Protein AF-W1YE90-F1 (afdb_monomer)

Sequence (86 aa):
KAVVEMGELIVDMQKALIETAEKYSDVIMPGYTHLQRAQPVLFGHHMMAYFSMLERDFDRLLMVFKHADIMPLGAGALAGSTYGID

Nearest PDB structures (foldseek):
  9ggi-assembly1_A  TM=9.743E-01  e=1.108E-05  Arabidopsis thaliana
  9ggj-assembly2_H  TM=9.724E-01  e=1.452E-05  Arabidopsis thaliana
  9ggj-assembly2_E  TM=9.736E-01  e=1.901E-05  Arabidopsis thaliana
  3r6y-assembly1_D  TM=9.352E-01  e=3.019E-04  Bacillus sp. YM55-1
  3r6y-assembly1_C  TM=9.315E-01  e=3.229E-04  Bacillus sp. YM55-1

Radius of gyration: 21.91 Å; Cα contacts (8 Å, |Δi|>4): 67; chains: 1; bounding box: 39×22×66 Å

Solvent-accessible surface area (backbone atoms only — not comparable to full-atom values): 5045 Å² total; per-residue (Å²): 108,72,63,58,56,51,44,52,54,48,53,53,52,39,49,53,34,51,56,51,17,63,76,36,51,86,41,76,39,74,28,69,56,96,86,38,80,56,61,76,36,41,46,21,59,58,36,50,52,54,40,57,53,49,50,57,49,43,57,50,42,54,54,49,47,65,66,66,72,59,82,68,81,59,41,57,96,81,84,40,54,95,63,98,77,134

Structure (mmCIF, N/CA/C/O backbone):
data_AF-W1YE90-F1
#
_entry.id   AF-W1YE90-F1
#
loop_
_atom_site.group_PDB
_atom_site.id
_atom_site.type_symbol
_atom_site.label_atom_id
_atom_site.label_alt_id
_atom_site.label_comp_id
_atom_site.label_asym_id
_atom_site.label_entity_id
_atom_site.label_seq_id
_atom_site.pdbx_PDB_ins_code
_atom_site.Cartn_x
_atom_site.Cartn_y
_atom_site.Cartn_z
_atom_site.occupancy
_atom_site.B_iso_or_equiv
_atom_site.auth_seq_id
_atom_site.auth_comp_id
_atom_site.auth_asym_id
_atom_site.auth_atom_id
_atom_site.pdbx_PDB_model_num
ATOM 1 N N . LYS A 1 1 ? 7.921 -5.805 -14.257 1.00 82.19 1 LYS A N 1
ATOM 2 C CA . LYS A 1 1 ? 7.932 -6.974 -13.341 1.00 82.19 1 LYS A CA 1
ATOM 3 C C . LYS A 1 1 ? 7.938 -6.541 -11.872 1.00 82.19 1 LYS A C 1
ATOM 5 O O . LYS A 1 1 ? 6.885 -6.626 -11.270 1.00 82.19 1 LYS A O 1
ATOM 10 N N . ALA A 1 2 ? 9.018 -5.949 -11.346 1.00 95.56 2 ALA A N 1
ATOM 11 C CA . ALA A 1 2 ? 9.093 -5.545 -9.930 1.00 95.56 2 ALA A CA 1
ATOM 12 C C . ALA A 1 2 ? 7.965 -4.600 -9.452 1.00 95.56 2 ALA A C 1
ATOM 14 O O . ALA A 1 2 ? 7.461 -4.757 -8.349 1.00 95.56 2 ALA A O 1
ATOM 15 N N . VAL A 1 3 ? 7.536 -3.641 -10.286 1.00 97.19 3 VAL A N 1
ATOM 16 C CA . VAL A 1 3 ? 6.424 -2.725 -9.945 1.00 97.19 3 VAL A CA 1
ATOM 17 C C . VAL A 1 3 ? 5.103 -3.478 -9.752 1.00 97.19 3 VAL A C 1
ATOM 19 O O . VAL A 1 3 ? 4.343 -3.152 -8.849 1.00 97.19 3 VAL A O 1
ATOM 22 N N . VAL A 1 4 ? 4.857 -4.501 -10.577 1.00 97.00 4 VAL A N 1
ATOM 23 C CA . VAL A 1 4 ? 3.647 -5.333 -10.498 1.00 97.00 4 VAL A CA 1
ATOM 24 C C . VAL A 1 4 ? 3.692 -6.199 -9.242 1.00 97.00 4 VAL A C 1
ATOM 26 O O . VAL A 1 4 ? 2.752 -6.169 -8.461 1.00 97.00 4 VAL A O 1
ATOM 29 N N . GLU A 1 5 ? 4.820 -6.872 -8.997 1.00 98.06 5 GLU A N 1
ATOM 30 C CA . GLU A 1 5 ? 5.030 -7.693 -7.793 1.00 98.06 5 GLU A CA 1
ATOM 31 C C . GLU A 1 5 ? 4.857 -6.867 -6.505 1.00 98.06 5 GLU A C 1
ATOM 33 O O . GLU A 1 5 ? 4.221 -7.309 -5.554 1.00 98.06 5 GLU A O 1
ATOM 38 N N . MET A 1 6 ? 5.367 -5.630 -6.475 1.00 98.38 6 MET A N 1
ATOM 39 C CA . MET A 1 6 ? 5.167 -4.734 -5.333 1.00 98.38 6 MET A CA 1
ATOM 40 C C . MET A 1 6 ? 3.691 -4.349 -5.151 1.00 98.38 6 MET A C 1
ATOM 42 O O . MET A 1 6 ? 3.209 -4.293 -4.022 1.00 98.38 6 MET A O 1
ATOM 46 N N . GLY A 1 7 ? 2.967 -4.105 -6.248 1.00 98.44 7 GLY A N 1
ATOM 47 C CA . GLY A 1 7 ? 1.531 -3.835 -6.207 1.00 98.44 7 GLY A CA 1
ATOM 48 C C . GLY A 1 7 ? 0.736 -5.007 -5.626 1.00 98.44 7 GLY A C 1
ATOM 49 O O . GLY A 1 7 ? -0.129 -4.795 -4.782 1.00 98.44 7 GLY A O 1
ATOM 50 N N . GLU A 1 8 ? 1.069 -6.241 -6.010 1.00 98.44 8 GLU A N 1
ATOM 51 C CA . GLU A 1 8 ? 0.444 -7.457 -5.468 1.00 98.44 8 GLU A CA 1
ATOM 52 C C . GLU A 1 8 ? 0.677 -7.592 -3.955 1.00 98.44 8 GLU A C 1
ATOM 54 O O . GLU A 1 8 ? -0.270 -7.819 -3.202 1.00 98.44 8 GLU A O 1
ATOM 59 N N . LEU A 1 9 ? 1.906 -7.352 -3.487 1.00 98.69 9 LEU A N 1
ATOM 60 C CA . LEU A 1 9 ? 2.229 -7.380 -2.055 1.00 98.69 9 LEU A CA 1
ATOM 61 C C . LEU A 1 9 ? 1.476 -6.306 -1.255 1.00 98.69 9 LEU A C 1
ATOM 63 O O . LEU A 1 9 ? 1.058 -6.561 -0.124 1.00 98.69 9 LEU A O 1
ATOM 67 N N . ILE A 1 10 ? 1.287 -5.113 -1.828 1.00 98.75 10 ILE A N 1
ATOM 68 C CA . ILE A 1 10 ? 0.469 -4.063 -1.207 1.00 98.75 10 ILE A CA 1
ATOM 69 C C . ILE A 1 10 ? -0.982 -4.530 -1.065 1.00 98.75 10 ILE A C 1
ATOM 71 O O . ILE A 1 10 ? -1.553 -4.394 0.018 1.00 98.75 10 ILE A O 1
ATOM 75 N N . VAL A 1 11 ? -1.555 -5.119 -2.117 1.00 98.75 11 VAL A N 1
ATOM 76 C CA . VAL A 1 11 ? -2.932 -5.632 -2.099 1.00 98.75 11 VAL A CA 1
ATOM 77 C C . VAL A 1 11 ? -3.100 -6.721 -1.038 1.00 98.75 11 VAL A C 1
ATOM 79 O O . VAL A 1 11 ? -4.090 -6.723 -0.306 1.00 98.75 11 VAL A O 1
ATOM 82 N N . ASP A 1 12 ? -2.136 -7.629 -0.904 1.00 98.81 12 ASP A N 1
ATOM 83 C CA . ASP A 1 12 ? -2.197 -8.682 0.111 1.00 98.81 12 ASP A CA 1
ATOM 84 C C . ASP A 1 12 ? -2.087 -8.122 1.536 1.00 98.81 12 ASP A C 1
ATOM 86 O O . ASP A 1 12 ? -2.844 -8.529 2.422 1.00 98.81 12 ASP A O 1
ATOM 90 N N . MET A 1 13 ? -1.233 -7.118 1.757 1.00 98.81 13 MET A N 1
ATOM 91 C CA . MET A 1 13 ? -1.167 -6.411 3.039 1.00 98.81 13 MET A CA 1
ATOM 92 C C . MET A 1 13 ? -2.477 -5.673 3.354 1.00 98.81 13 MET A C 1
ATOM 94 O O . MET A 1 13 ? -2.958 -5.702 4.486 1.00 98.81 13 MET A O 1
ATOM 98 N N . GLN A 1 14 ? -3.087 -5.031 2.359 1.00 98.81 14 GLN A N 1
ATOM 99 C CA . GLN A 1 14 ? -4.371 -4.349 2.501 1.00 98.81 14 GLN A CA 1
ATOM 100 C C . GLN A 1 14 ? -5.507 -5.312 2.875 1.00 98.81 14 GLN A C 1
ATOM 102 O O . GLN A 1 14 ? -6.290 -4.991 3.770 1.00 98.81 14 GLN A O 1
ATOM 107 N N . LYS A 1 15 ? -5.570 -6.504 2.266 1.00 98.88 15 LYS A N 1
ATOM 108 C CA . LYS A 1 15 ? -6.525 -7.556 2.661 1.00 98.88 15 LYS A CA 1
ATOM 109 C C . LYS A 1 15 ? -6.317 -7.984 4.111 1.00 98.88 15 LYS A C 1
ATOM 111 O O . LYS A 1 15 ? -7.278 -8.010 4.872 1.00 98.88 15 LYS A O 1
ATOM 116 N N . ALA A 1 16 ? -5.071 -8.227 4.520 1.00 98.88 16 ALA A N 1
ATOM 117 C CA . ALA A 1 16 ? -4.760 -8.602 5.899 1.00 98.88 16 ALA A CA 1
ATOM 118 C C . ALA A 1 16 ? -5.172 -7.513 6.911 1.00 98.88 16 ALA A C 1
ATOM 120 O O . ALA A 1 16 ? -5.654 -7.824 8.004 1.00 98.88 16 ALA A O 1
ATOM 121 N N . LEU A 1 17 ? -5.022 -6.231 6.549 1.00 98.88 17 LEU A N 1
ATOM 122 C CA . LEU A 1 17 ? -5.489 -5.103 7.360 1.00 98.88 17 LEU A CA 1
ATOM 123 C C . LEU A 1 17 ? -7.018 -5.062 7.468 1.00 98.88 17 LEU A C 1
ATOM 125 O O . LEU A 1 17 ? -7.517 -4.830 8.567 1.00 98.88 17 LEU A O 1
ATOM 129 N N . ILE A 1 18 ? -7.747 -5.315 6.374 1.00 98.81 18 ILE A N 1
ATOM 130 C CA . ILE A 1 18 ? -9.218 -5.400 6.375 1.00 98.81 18 ILE A CA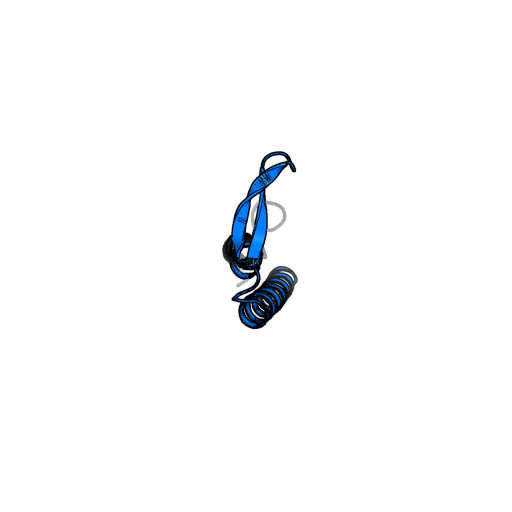 1
ATOM 131 C C . ILE A 1 18 ? -9.682 -6.554 7.266 1.00 98.81 18 ILE A C 1
ATOM 133 O O . ILE A 1 18 ? -10.442 -6.324 8.203 1.00 98.81 18 ILE A O 1
ATOM 137 N N . GLU A 1 19 ? -9.168 -7.766 7.048 1.00 98.81 19 GLU A N 1
ATOM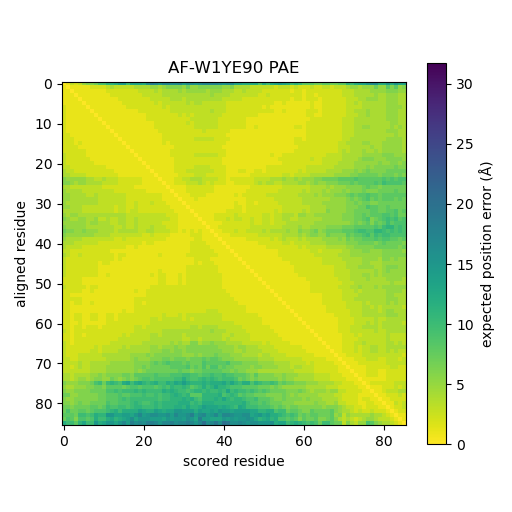 138 C CA . GLU A 1 19 ? -9.526 -8.951 7.841 1.00 98.81 19 GLU A CA 1
ATOM 139 C C . GLU A 1 19 ? -9.263 -8.727 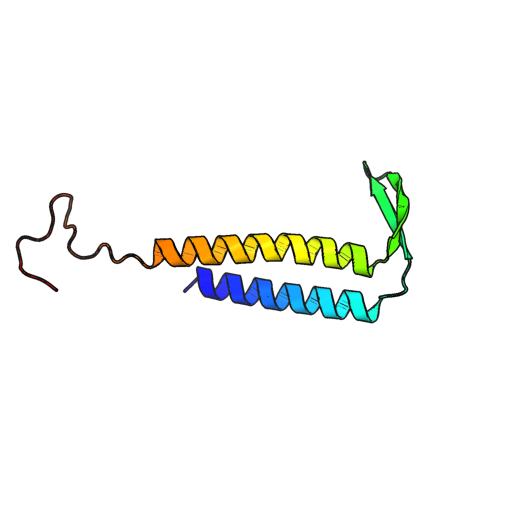9.338 1.00 98.81 19 GLU A C 1
ATOM 141 O O . GLU A 1 19 ? -10.068 -9.088 10.198 1.00 98.81 19 GLU A O 1
ATOM 146 N N . THR A 1 20 ? -8.143 -8.077 9.665 1.00 98.69 20 THR A N 1
ATOM 147 C CA . THR A 1 20 ? -7.794 -7.721 11.045 1.00 98.69 20 THR A CA 1
ATOM 148 C C . THR A 1 20 ? -8.734 -6.655 11.613 1.00 98.69 20 THR A C 1
ATOM 150 O O . THR A 1 20 ? -9.146 -6.759 12.770 1.00 98.69 20 THR A O 1
ATOM 153 N N . ALA A 1 21 ? -9.089 -5.637 10.826 1.00 98.62 21 ALA A N 1
ATOM 154 C CA . ALA A 1 21 ? -10.006 -4.583 11.244 1.00 98.62 21 ALA A CA 1
ATOM 155 C C . ALA A 1 21 ? -11.413 -5.130 11.522 1.00 98.62 21 ALA A C 1
ATOM 157 O O . ALA A 1 21 ? -12.012 -4.765 12.531 1.00 98.62 21 ALA A O 1
ATOM 158 N N . GLU A 1 22 ? -11.909 -6.027 10.669 1.00 98.56 22 GLU A N 1
ATOM 159 C CA . GLU A 1 22 ? -13.207 -6.690 10.821 1.00 98.56 22 GLU A CA 1
ATOM 160 C C . GLU A 1 22 ? -13.224 -7.627 12.028 1.00 98.56 22 GLU A C 1
ATOM 162 O O . GLU A 1 22 ? -14.136 -7.563 12.851 1.00 98.56 22 GLU A O 1
ATOM 167 N N . LYS A 1 23 ? -12.183 -8.453 12.196 1.00 98.62 23 LYS A N 1
ATOM 168 C CA . LYS A 1 23 ? -12.068 -9.384 13.329 1.00 98.62 23 LYS A CA 1
ATOM 169 C C . LYS A 1 23 ? -12.124 -8.684 14.690 1.00 98.62 23 LYS A C 1
ATOM 171 O O . LYS A 1 23 ? -12.570 -9.278 15.671 1.00 98.62 23 LYS A O 1
ATOM 176 N N . TYR A 1 24 ? -11.647 -7.445 14.762 1.00 98.25 24 TYR A N 1
ATOM 177 C CA . TYR A 1 24 ? -11.546 -6.660 15.991 1.00 98.25 24 TYR A CA 1
ATOM 178 C C . TYR A 1 24 ? -12.329 -5.339 15.897 1.00 98.25 24 TYR A C 1
ATOM 180 O O . TYR A 1 24 ? -11.907 -4.328 16.466 1.00 98.25 24 TYR A O 1
ATOM 188 N N . SER A 1 25 ? -13.467 -5.339 15.195 1.00 97.06 25 SER A N 1
ATOM 189 C CA . SER A 1 25 ? -14.249 -4.133 14.881 1.00 97.06 25 SER A CA 1
ATOM 190 C C . SER A 1 25 ? -14.710 -3.346 16.109 1.00 97.06 25 SER A C 1
ATOM 192 O O . SER A 1 25 ? -14.726 -2.118 16.070 1.00 97.06 25 SER A O 1
ATOM 194 N N . ASP A 1 26 ? -15.023 -4.039 17.207 1.00 98.00 26 ASP A N 1
ATOM 195 C CA . ASP A 1 26 ? -15.557 -3.437 18.439 1.00 98.00 26 ASP A CA 1
ATOM 196 C C . ASP A 1 26 ? -14.475 -3.172 19.500 1.00 98.00 26 ASP A C 1
ATOM 198 O O . ASP A 1 26 ? -14.761 -2.693 20.600 1.00 98.00 26 ASP A O 1
ATOM 202 N N . VAL A 1 27 ? -13.211 -3.491 19.200 1.00 98.75 27 VAL A N 1
ATOM 203 C CA . VAL A 1 27 ? -12.106 -3.287 20.141 1.00 98.75 27 VAL A CA 1
ATOM 204 C C . VAL A 1 27 ? -11.746 -1.807 20.192 1.00 98.75 27 VAL A C 1
ATOM 206 O O . VAL A 1 27 ? -11.350 -1.208 19.193 1.00 98.75 27 VAL A O 1
ATOM 209 N N . ILE A 1 28 ? -11.828 -1.227 21.387 1.00 98.62 28 ILE A N 1
ATOM 210 C CA . ILE A 1 28 ? -11.423 0.154 21.656 1.00 98.62 28 ILE A CA 1
ATOM 211 C C . ILE A 1 28 ? -9.969 0.176 22.138 1.00 98.62 28 ILE A C 1
ATOM 213 O O . ILE A 1 28 ? -9.574 -0.604 23.005 1.00 98.62 28 ILE A O 1
ATOM 217 N N . MET A 1 29 ? -9.183 1.117 21.622 1.00 98.00 29 MET A N 1
ATOM 218 C CA . MET A 1 29 ? -7.824 1.413 22.078 1.00 98.00 29 MET A CA 1
ATOM 219 C C . MET A 1 29 ? -7.646 2.919 22.336 1.00 98.00 29 MET A C 1
ATOM 221 O O . MET A 1 29 ? -8.402 3.729 21.796 1.00 98.00 29 MET A O 1
ATOM 225 N N . PRO A 1 30 ? -6.651 3.346 23.133 1.00 98.44 30 PRO A N 1
ATOM 226 C CA . PRO A 1 30 ? -6.297 4.759 23.211 1.00 98.44 30 PRO A CA 1
ATOM 227 C C . PRO A 1 30 ? -5.754 5.248 21.862 1.00 98.44 30 PRO A C 1
ATOM 229 O O . PRO A 1 30 ? -4.852 4.627 21.300 1.00 98.44 30 PRO A O 1
ATOM 232 N N . GLY A 1 31 ? -6.257 6.371 21.355 1.00 98.31 31 GLY A N 1
ATOM 233 C CA . GLY A 1 31 ? -5.568 7.131 20.315 1.00 98.31 31 GLY A CA 1
ATOM 234 C C . GLY A 1 31 ? -4.328 7.818 20.890 1.00 98.31 31 GLY A C 1
ATOM 235 O O . GLY A 1 31 ? -4.267 8.096 22.090 1.00 98.31 31 GLY A O 1
ATOM 236 N N . TYR A 1 32 ? -3.339 8.104 20.042 1.00 98.38 32 TYR A N 1
ATOM 237 C CA . TYR A 1 32 ? -2.078 8.705 20.473 1.00 98.38 32 TYR A CA 1
ATOM 238 C C . TYR A 1 32 ? -1.709 9.931 19.643 1.00 98.38 32 TYR A C 1
ATOM 240 O O . TYR A 1 32 ? -1.692 9.890 18.416 1.00 98.38 32 TYR A O 1
ATOM 248 N N . THR A 1 33 ? -1.322 10.998 20.335 1.00 97.88 33 THR A N 1
ATOM 249 C CA . THR A 1 33 ? -0.661 12.179 19.762 1.00 97.88 33 THR A CA 1
ATOM 250 C C . THR A 1 33 ? 0.555 12.490 20.620 1.00 97.88 33 THR A C 1
ATOM 252 O O . THR A 1 33 ? 0.440 12.487 21.844 1.00 97.88 33 THR A O 1
ATOM 255 N N . HIS A 1 34 ? 1.729 12.706 20.020 1.00 97.88 34 HIS A N 1
ATOM 256 C CA . HIS A 1 34 ? 2.998 12.816 20.764 1.00 97.88 34 HIS A CA 1
ATOM 257 C C . HIS A 1 34 ? 3.259 11.623 21.712 1.00 97.88 34 HIS A C 1
ATOM 259 O O . HIS A 1 34 ? 3.850 11.785 22.777 1.00 97.88 34 HIS A O 1
ATOM 265 N N . LEU A 1 35 ? 2.767 10.429 21.350 1.00 96.69 35 LEU A N 1
ATOM 266 C CA . LEU A 1 35 ? 2.777 9.218 22.187 1.00 96.69 35 LEU A CA 1
ATOM 267 C C . LEU A 1 35 ? 2.078 9.364 23.555 1.00 96.69 35 LEU A C 1
ATOM 269 O O . LEU A 1 35 ? 2.240 8.513 24.426 1.00 96.69 35 LEU A O 1
ATOM 273 N N . GLN A 1 36 ? 1.240 10.387 23.729 1.00 98.31 36 GLN A N 1
ATOM 274 C CA . GLN A 1 36 ? 0.354 10.537 24.880 1.00 98.31 36 GLN A CA 1
ATOM 275 C C . GLN A 1 36 ? -1.058 10.081 24.524 1.00 98.31 36 GLN A C 1
ATOM 277 O O . GLN A 1 36 ? -1.508 10.265 23.390 1.00 98.31 36 GLN A O 1
ATOM 282 N N . ARG A 1 37 ? -1.751 9.484 25.500 1.00 98.19 37 ARG A N 1
ATOM 283 C CA . ARG A 1 37 ? -3.137 9.030 25.333 1.00 98.19 37 ARG A CA 1
ATOM 284 C C . ARG A 1 37 ? -4.037 10.231 25.047 1.00 98.19 37 ARG A C 1
ATOM 286 O O . ARG A 1 37 ? -4.107 11.156 25.851 1.00 98.19 37 ARG A O 1
ATOM 293 N N . ALA A 1 38 ? -4.723 10.178 23.918 1.00 97.81 38 ALA A N 1
ATOM 294 C CA . ALA A 1 38 ? -5.734 11.132 23.499 1.00 97.81 38 ALA A CA 1
ATOM 295 C C . ALA A 1 38 ? -7.128 10.486 23.622 1.00 97.81 38 ALA A C 1
ATOM 297 O O . ALA A 1 38 ? -7.401 9.750 24.574 1.00 97.81 38 ALA A O 1
ATOM 298 N N . GLN A 1 39 ? -8.022 10.763 22.672 1.00 98.31 39 GLN A N 1
ATOM 299 C CA . GLN A 1 39 ? -9.357 10.171 22.642 1.00 98.31 39 GLN A CA 1
ATOM 300 C C . GLN A 1 39 ? -9.303 8.673 22.289 1.00 98.31 39 GLN A C 1
ATOM 302 O O . GLN A 1 39 ? -8.431 8.256 21.521 1.00 98.31 39 GLN A O 1
ATOM 307 N N . PRO A 1 40 ? -10.218 7.848 22.828 1.00 98.31 40 PRO A N 1
ATOM 308 C CA . PRO A 1 40 ? -10.379 6.465 22.396 1.00 98.31 40 PRO A CA 1
ATOM 309 C C . PRO A 1 40 ? -10.728 6.370 20.907 1.00 98.31 40 PRO A C 1
ATOM 311 O O . PRO A 1 40 ? -11.480 7.192 20.386 1.00 98.31 40 PRO A O 1
ATOM 314 N N . VAL A 1 41 ? -10.210 5.343 20.240 1.00 98.31 41 VAL A N 1
ATOM 315 C CA . VAL A 1 41 ? -10.494 5.018 18.836 1.00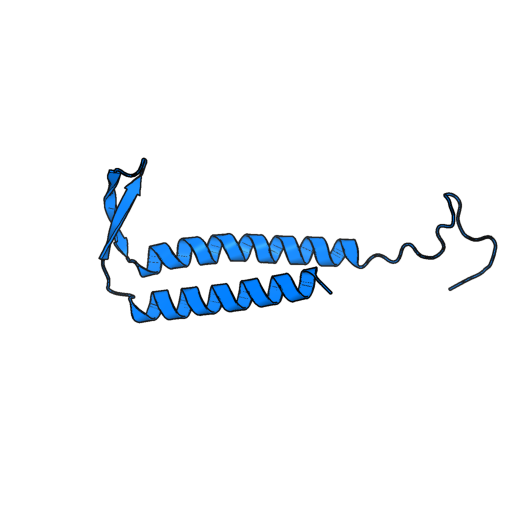 98.31 41 VAL A CA 1
ATOM 316 C C . VAL A 1 41 ? -10.770 3.524 18.695 1.00 98.31 41 VAL A C 1
ATOM 318 O O . VAL A 1 41 ? -10.353 2.728 19.539 1.00 98.31 41 VAL A O 1
ATOM 321 N N . LEU A 1 42 ? -11.450 3.127 17.619 1.00 98.56 42 LEU A N 1
ATOM 322 C CA . LEU A 1 42 ? -11.558 1.714 17.263 1.00 98.56 42 LEU A CA 1
ATOM 323 C C . LEU A 1 42 ? -10.211 1.206 16.749 1.00 98.56 42 LEU A C 1
ATOM 325 O O . LEU A 1 42 ? -9.557 1.864 15.936 1.00 98.56 42 LEU A O 1
ATOM 329 N N . PHE A 1 43 ? -9.827 0.006 17.164 1.00 98.56 43 PHE A N 1
ATOM 330 C CA . PHE A 1 43 ? -8.652 -0.673 16.634 1.00 98.56 43 PHE A CA 1
ATOM 331 C C . PHE A 1 43 ? -8.768 -0.872 15.115 1.00 98.56 43 PHE A C 1
ATOM 333 O O . PHE A 1 43 ? -7.814 -0.604 14.386 1.00 98.56 43 PHE A O 1
ATOM 340 N N . GLY A 1 44 ? -9.963 -1.208 14.617 1.00 98.56 44 GLY A N 1
ATOM 341 C CA . GLY A 1 44 ? -10.233 -1.257 13.178 1.00 98.56 44 GLY A CA 1
ATOM 342 C C . GLY A 1 44 ? -9.972 0.078 12.470 1.00 98.56 44 GLY A C 1
ATOM 343 O O . GLY A 1 44 ? -9.355 0.095 11.408 1.00 98.56 44 GLY A O 1
ATOM 344 N N . HIS A 1 45 ? -10.324 1.217 13.082 1.00 98.19 45 HIS A N 1
ATOM 345 C CA . HIS A 1 45 ? -10.010 2.536 12.514 1.00 98.19 45 HIS A CA 1
ATOM 346 C C . HIS A 1 45 ? -8.494 2.772 12.421 1.00 98.19 45 HIS A C 1
ATOM 348 O O . HIS A 1 45 ? -8.010 3.321 11.431 1.00 98.19 45 HIS A O 1
ATOM 354 N N . HIS A 1 46 ? -7.731 2.305 13.414 1.00 98.44 46 HIS A N 1
ATOM 355 C CA . HIS A 1 46 ? -6.271 2.368 13.382 1.00 98.44 46 HIS A CA 1
ATOM 356 C C . HIS A 1 46 ? -5.673 1.506 12.255 1.00 98.44 46 HIS A C 1
ATOM 358 O O . HIS A 1 46 ? -4.768 1.963 11.561 1.00 98.44 46 HIS A O 1
ATOM 364 N N . MET A 1 47 ? -6.208 0.306 11.999 1.00 98.75 47 MET A N 1
ATOM 365 C CA . MET A 1 47 ? -5.789 -0.532 10.862 1.00 98.75 47 MET A CA 1
ATOM 366 C C . MET A 1 47 ? -6.116 0.121 9.512 1.00 98.75 47 MET A C 1
ATOM 368 O O . MET A 1 47 ? -5.264 0.176 8.623 1.00 98.75 47 MET A O 1
ATOM 372 N N . MET A 1 48 ? -7.312 0.703 9.375 1.00 98.69 48 MET A N 1
ATOM 373 C CA . MET A 1 48 ? -7.722 1.386 8.143 1.00 98.69 48 MET A CA 1
ATOM 374 C C . MET A 1 48 ? -6.897 2.645 7.843 1.00 98.69 48 MET A C 1
ATOM 376 O O . MET A 1 48 ? -6.783 3.048 6.679 1.00 98.69 48 MET A O 1
ATOM 380 N N . ALA A 1 49 ? -6.258 3.242 8.855 1.00 98.62 49 ALA A N 1
ATOM 381 C CA . ALA A 1 49 ? -5.292 4.312 8.638 1.00 98.62 49 ALA A CA 1
ATOM 382 C C . ALA A 1 49 ? -4.093 3.821 7.806 1.00 98.62 49 ALA A C 1
ATOM 384 O O . ALA A 1 49 ? -3.713 4.493 6.847 1.00 98.62 49 ALA A O 1
ATOM 385 N N . TYR A 1 50 ? -3.550 2.635 8.108 1.00 98.75 50 TYR A N 1
ATOM 386 C CA . TYR A 1 50 ? -2.463 2.022 7.332 1.00 98.75 50 TYR A CA 1
ATOM 387 C C . TYR A 1 50 ? -2.926 1.546 5.955 1.00 98.75 50 TYR A C 1
ATOM 389 O O . TYR A 1 50 ? -2.215 1.769 4.977 1.00 98.75 50 TYR A O 1
ATOM 397 N N . PHE A 1 51 ? -4.136 0.984 5.848 1.00 98.81 51 PHE A N 1
ATOM 398 C CA . PHE A 1 51 ? -4.730 0.636 4.551 1.00 98.81 51 PHE A CA 1
ATOM 399 C C . PHE A 1 51 ? -4.739 1.854 3.620 1.00 98.81 51 PHE A C 1
ATOM 401 O O . PHE A 1 51 ? -4.288 1.779 2.481 1.00 98.81 51 PHE A O 1
ATOM 408 N N . SER A 1 52 ? -5.185 3.003 4.135 1.00 98.81 52 SER A N 1
ATOM 409 C CA . SER A 1 52 ? -5.270 4.246 3.363 1.00 98.81 52 SER A CA 1
ATOM 410 C C . SER A 1 52 ? -3.893 4.802 2.984 1.00 98.81 52 SER A C 1
ATOM 412 O O . SER A 1 52 ? -3.772 5.516 1.990 1.00 98.81 52 SER A O 1
ATOM 414 N N . MET A 1 53 ? -2.853 4.539 3.787 1.00 98.81 53 MET A N 1
ATOM 415 C CA . MET A 1 53 ? -1.471 4.886 3.432 1.00 98.81 53 MET A CA 1
ATOM 416 C C . MET A 1 53 ? -1.002 4.065 2.236 1.00 98.81 53 MET A C 1
ATOM 418 O O . MET A 1 53 ? -0.550 4.653 1.257 1.00 98.81 53 MET A O 1
ATOM 422 N N . LEU A 1 54 ? -1.202 2.749 2.303 1.00 98.88 54 LEU A N 1
ATOM 423 C CA . LEU A 1 54 ? -0.830 1.810 1.251 1.00 98.88 54 LEU A CA 1
ATOM 424 C C . LE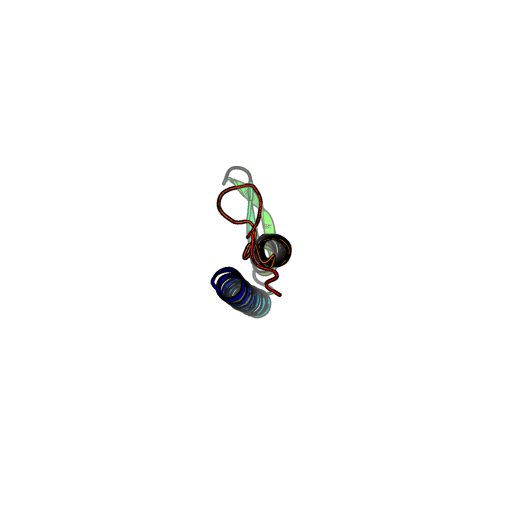U A 1 54 ? -1.620 2.020 -0.043 1.00 98.88 54 LEU A C 1
ATOM 426 O O . LEU A 1 54 ? -1.046 1.898 -1.117 1.00 98.88 54 LEU A O 1
ATOM 430 N N . GLU A 1 55 ? -2.888 2.423 0.039 1.00 98.69 55 GLU A N 1
ATOM 431 C CA . GLU A 1 55 ? -3.700 2.731 -1.147 1.00 98.69 55 GLU A CA 1
ATOM 432 C C . GLU A 1 55 ? -3.070 3.852 -1.983 1.00 98.69 55 GLU A C 1
ATOM 434 O O . GLU A 1 55 ? -2.902 3.739 -3.194 1.00 98.69 55 GLU A O 1
ATOM 439 N N . ARG A 1 56 ? -2.603 4.918 -1.320 1.00 98.75 56 ARG A N 1
ATOM 440 C CA . ARG A 1 56 ? -1.893 6.003 -2.011 1.00 98.75 56 ARG A CA 1
ATOM 441 C C . ARG A 1 56 ? -0.563 5.542 -2.602 1.00 98.75 56 ARG A C 1
ATOM 443 O O . ARG A 1 56 ? -0.100 6.127 -3.578 1.00 98.75 56 ARG A O 1
ATOM 450 N N . ASP A 1 57 ? 0.089 4.557 -1.991 1.00 98.62 57 ASP A N 1
ATOM 451 C CA . ASP A 1 57 ? 1.316 3.977 -2.536 1.00 98.62 57 ASP A CA 1
ATOM 452 C C . ASP A 1 57 ? 1.017 3.112 -3.763 1.00 98.62 57 ASP A C 1
ATOM 454 O O . ASP A 1 57 ? 1.742 3.200 -4.754 1.00 98.62 57 ASP A O 1
ATOM 458 N N . PHE A 1 58 ? -0.090 2.371 -3.754 1.00 98.56 58 PHE A N 1
ATOM 459 C CA . PHE A 1 58 ? -0.574 1.633 -4.915 1.00 98.56 58 PHE A CA 1
ATOM 460 C C . PHE A 1 58 ? -0.849 2.569 -6.104 1.00 98.56 58 PHE A C 1
ATOM 462 O O . PHE A 1 58 ? -0.323 2.343 -7.195 1.00 98.56 58 PHE A O 1
ATOM 469 N N . ASP A 1 59 ? -1.546 3.689 -5.882 1.00 98.38 59 ASP A N 1
ATOM 470 C CA . ASP A 1 59 ? -1.774 4.720 -6.910 1.00 98.38 59 ASP A CA 1
ATOM 471 C C . ASP A 1 59 ? -0.464 5.248 -7.517 1.00 98.38 59 ASP A C 1
ATOM 473 O O . ASP A 1 59 ? -0.342 5.456 -8.731 1.00 98.38 59 ASP A O 1
ATOM 477 N N . ARG A 1 60 ? 0.563 5.447 -6.682 1.00 98.50 60 ARG A N 1
ATOM 478 C CA . ARG A 1 60 ? 1.893 5.864 -7.152 1.00 98.50 60 ARG A CA 1
ATOM 479 C C . ARG A 1 60 ? 2.559 4.779 -7.990 1.00 98.50 60 ARG A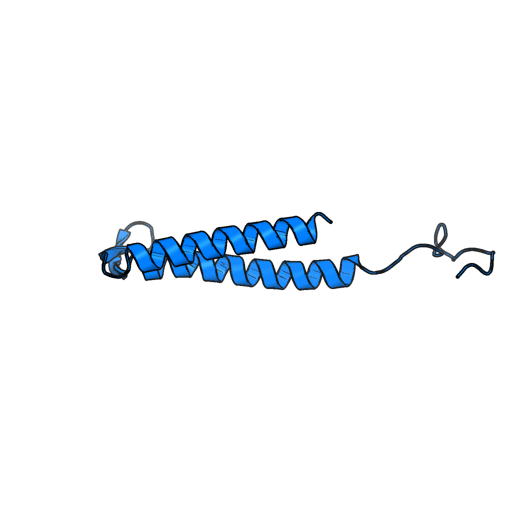 C 1
ATOM 481 O O . ARG A 1 60 ? 3.196 5.111 -8.988 1.00 98.50 60 ARG A O 1
ATOM 488 N N . LEU A 1 61 ? 2.412 3.503 -7.636 1.00 98.31 61 LEU A N 1
ATOM 489 C CA . LEU A 1 61 ? 2.954 2.401 -8.434 1.00 98.31 61 LEU A CA 1
ATOM 490 C C . LEU A 1 61 ? 2.283 2.303 -9.805 1.00 98.31 61 LEU A C 1
ATOM 492 O O . LEU A 1 61 ? 2.985 2.060 -10.786 1.00 98.31 61 LEU A O 1
ATOM 496 N N . LEU A 1 62 ? 0.978 2.574 -9.914 1.00 97.25 62 LEU A N 1
ATOM 497 C CA . LEU A 1 62 ? 0.293 2.652 -11.212 1.00 97.25 62 LEU A CA 1
ATOM 498 C C . LEU A 1 62 ? 0.902 3.743 -12.102 1.00 97.25 62 LEU A C 1
ATOM 500 O O . LEU A 1 62 ? 1.162 3.525 -13.289 1.00 97.25 62 LEU A O 1
ATOM 504 N N . MET A 1 63 ? 1.192 4.907 -11.517 1.00 97.69 63 MET A N 1
ATOM 505 C CA . MET A 1 63 ? 1.878 5.996 -12.215 1.00 97.69 63 MET A CA 1
ATOM 506 C C . MET A 1 63 ? 3.290 5.586 -12.649 1.00 97.69 63 MET A C 1
ATOM 508 O O . MET A 1 63 ? 3.669 5.842 -13.791 1.00 97.69 63 MET A O 1
ATOM 512 N N . VAL A 1 64 ? 4.064 4.931 -11.780 1.00 97.69 64 VAL A N 1
ATOM 513 C CA . VAL A 1 64 ? 5.410 4.436 -12.116 1.00 97.69 64 VAL A CA 1
ATOM 514 C C . VAL A 1 64 ? 5.349 3.416 -13.248 1.00 97.69 64 VAL A C 1
ATOM 516 O O . VAL A 1 64 ? 6.114 3.531 -14.201 1.00 97.69 64 VAL A O 1
ATOM 519 N N . PHE A 1 65 ? 4.424 2.457 -13.178 1.00 97.25 65 PHE A N 1
ATOM 520 C CA . PHE A 1 65 ? 4.242 1.437 -14.206 1.00 97.25 65 PHE A CA 1
ATOM 521 C C . PHE A 1 65 ? 4.009 2.071 -15.578 1.00 97.25 65 PHE A C 1
ATOM 523 O O . PHE A 1 65 ? 4.740 1.776 -16.519 1.00 97.25 65 PHE A O 1
ATOM 530 N N . LYS A 1 66 ? 3.074 3.025 -15.662 1.00 96.44 66 LYS A N 1
ATOM 531 C CA . LYS A 1 66 ? 2.753 3.733 -16.906 1.00 96.44 66 LYS A CA 1
ATOM 532 C C . LYS A 1 66 ? 3.969 4.403 -17.556 1.00 96.44 66 LYS A C 1
ATOM 534 O O . LYS A 1 66 ? 4.084 4.390 -18.774 1.00 96.44 66 LYS A O 1
ATOM 539 N N . HIS A 1 67 ? 4.851 5.022 -16.770 1.00 96.19 67 HIS A N 1
ATOM 540 C CA . HIS A 1 67 ? 6.026 5.717 -17.314 1.00 96.19 67 HIS A CA 1
ATOM 541 C C . HIS A 1 67 ? 7.199 4.772 -17.587 1.00 96.19 67 HIS A C 1
ATOM 543 O O . HIS A 1 67 ? 8.022 5.052 -18.454 1.00 96.19 67 HIS A O 1
ATOM 549 N N . ALA A 1 68 ? 7.283 3.663 -16.853 1.00 95.19 68 ALA A N 1
ATOM 550 C CA . ALA A 1 68 ? 8.296 2.640 -17.068 1.00 95.19 68 ALA A CA 1
ATOM 551 C C . ALA A 1 68 ? 8.016 1.781 -18.314 1.00 95.19 68 ALA A C 1
ATOM 553 O O . ALA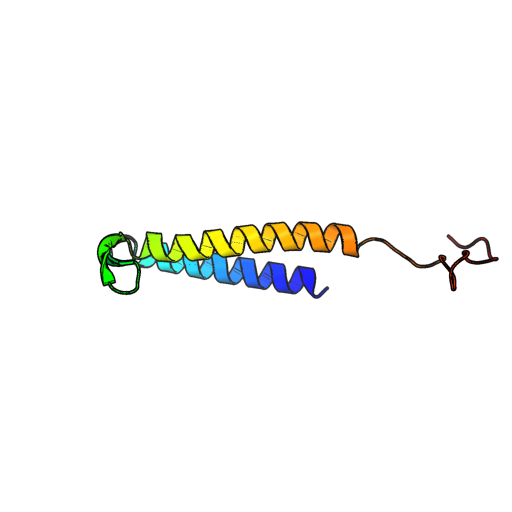 A 1 68 ? 8.949 1.199 -18.856 1.00 95.19 68 ALA A O 1
ATOM 554 N N . ASP A 1 69 ? 6.766 1.721 -18.778 1.00 95.56 69 ASP A N 1
ATOM 555 C CA . ASP A 1 69 ? 6.339 0.954 -19.960 1.00 95.56 69 ASP A CA 1
ATOM 556 C C . ASP A 1 69 ? 6.587 1.684 -21.298 1.00 95.56 69 ASP A C 1
ATOM 558 O O . ASP A 1 69 ? 5.959 1.413 -22.318 1.00 95.56 69 ASP A O 1
ATOM 562 N N . ILE A 1 70 ? 7.507 2.651 -21.312 1.00 95.56 70 ILE A N 1
ATOM 563 C CA . ILE A 1 70 ? 7.929 3.352 -22.527 1.00 95.56 70 ILE A CA 1
ATOM 564 C C . ILE A 1 70 ? 9.164 2.641 -23.083 1.00 95.56 70 ILE A C 1
ATOM 566 O O . ILE A 1 70 ? 10.178 2.542 -22.396 1.00 95.56 70 ILE A O 1
ATOM 570 N N . MET A 1 71 ? 9.100 2.175 -24.335 1.00 94.88 71 MET A N 1
ATOM 571 C CA . MET A 1 71 ? 10.205 1.483 -25.007 1.00 94.88 71 MET A CA 1
ATOM 572 C C . MET A 1 71 ? 11.264 2.483 -25.511 1.00 94.88 71 MET A C 1
ATOM 574 O O . MET A 1 71 ? 10.982 3.239 -26.438 1.00 94.88 71 MET A O 1
ATOM 578 N N . PRO A 1 72 ? 12.499 2.485 -24.964 1.00 94.94 72 PRO A N 1
ATOM 579 C CA . PRO A 1 72 ? 13.559 3.387 -25.422 1.00 94.94 72 PRO A CA 1
ATOM 580 C C . PRO A 1 72 ? 14.386 2.798 -26.580 1.00 94.94 72 PRO A C 1
ATOM 582 O O . PRO A 1 72 ? 15.326 3.433 -27.067 1.00 94.94 72 PRO A O 1
ATOM 585 N N . LEU A 1 73 ? 14.102 1.553 -26.979 1.00 95.88 73 LEU A N 1
ATOM 586 C CA . LEU A 1 73 ? 14.860 0.851 -28.006 1.00 95.88 73 LEU A CA 1
ATOM 587 C C . LEU A 1 73 ? 14.756 1.606 -29.338 1.00 95.88 73 LEU A C 1
ATOM 589 O O . LEU A 1 73 ? 13.684 2.039 -29.737 1.00 95.88 73 LEU A O 1
ATOM 593 N N . GLY A 1 74 ? 15.900 1.784 -29.999 1.00 95.06 74 GLY A N 1
ATOM 594 C CA . GLY A 1 74 ? 16.012 2.558 -31.237 1.00 95.06 74 GLY A CA 1
ATOM 595 C C . GLY A 1 74 ? 16.512 3.994 -31.064 1.00 95.06 74 GLY A C 1
ATOM 596 O O . GLY A 1 74 ? 16.899 4.609 -32.054 1.00 95.06 74 GLY A O 1
ATOM 597 N N . ALA A 1 75 ? 16.644 4.502 -29.832 1.00 95.25 75 ALA A N 1
ATOM 598 C CA . ALA A 1 75 ? 17.222 5.827 -29.561 1.00 95.25 75 ALA A CA 1
ATOM 599 C C . ALA A 1 75 ? 18.742 5.936 -29.838 1.00 95.25 75 ALA A C 1
ATOM 601 O O . ALA A 1 75 ? 19.296 7.038 -29.873 1.00 95.25 75 ALA A O 1
ATOM 602 N N . GLY A 1 76 ? 19.431 4.812 -30.063 1.00 94.00 76 GLY A N 1
ATOM 603 C CA . GLY A 1 76 ? 20.883 4.786 -30.255 1.00 94.00 76 GLY A CA 1
ATOM 604 C C . GLY A 1 76 ? 21.635 5.328 -29.033 1.00 94.00 76 GLY A C 1
ATOM 605 O O . GLY A 1 76 ? 21.143 5.260 -27.911 1.00 94.00 76 GLY A O 1
ATOM 606 N N . ALA A 1 77 ? 22.836 5.874 -29.244 1.00 95.44 77 ALA A N 1
ATOM 607 C CA . ALA A 1 77 ? 23.590 6.505 -28.157 1.00 95.44 77 ALA A CA 1
ATOM 608 C C . ALA A 1 77 ? 22.973 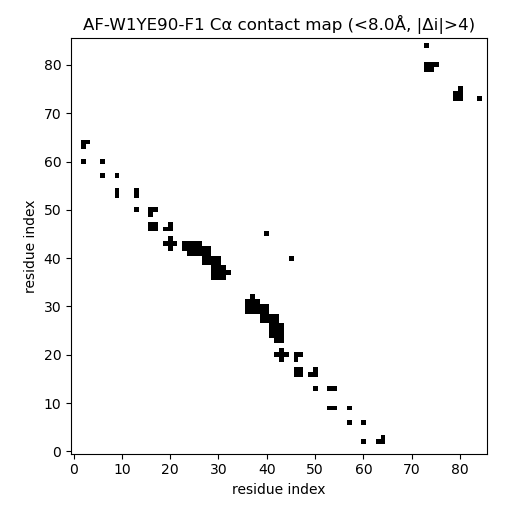7.845 -27.706 1.00 95.44 77 ALA A C 1
ATOM 610 O O . ALA A 1 77 ? 23.021 8.168 -26.524 1.00 95.44 77 ALA A O 1
ATOM 611 N N . LEU A 1 78 ? 22.427 8.621 -28.656 1.00 95.44 78 LEU A N 1
ATOM 612 C CA . LEU A 1 78 ? 21.752 9.911 -28.414 1.00 95.44 78 LEU A CA 1
ATOM 613 C C . LEU A 1 78 ? 20.910 10.430 -29.602 1.00 95.44 78 LEU A C 1
ATOM 615 O O . LEU A 1 78 ? 20.102 11.331 -29.409 1.00 95.44 78 LEU A O 1
ATOM 619 N N . ALA A 1 79 ? 21.121 9.919 -30.827 1.00 95.62 79 ALA A N 1
ATOM 620 C CA . ALA A 1 79 ? 20.566 10.479 -32.072 1.00 95.62 79 ALA A CA 1
ATOM 621 C C . ALA A 1 79 ? 19.750 9.481 -32.922 1.00 95.62 79 ALA A C 1
ATOM 623 O O . ALA A 1 79 ? 19.504 9.734 -34.098 1.00 95.62 79 ALA A O 1
ATOM 624 N N . GLY A 1 80 ? 19.338 8.350 -32.350 1.00 95.25 80 GLY A N 1
ATOM 625 C CA . GLY A 1 80 ? 18.589 7.309 -33.054 1.00 95.25 80 GLY A CA 1
ATOM 626 C C . GLY A 1 80 ? 19.460 6.256 -33.748 1.00 95.25 80 GLY A C 1
ATOM 627 O O . GLY A 1 80 ? 20.678 6.396 -33.880 1.00 95.25 80 GLY A O 1
ATOM 628 N N . SER A 1 81 ? 18.817 5.166 -34.169 1.00 94.88 81 SER A N 1
ATOM 629 C CA . SER A 1 81 ? 19.388 4.148 -35.058 1.00 94.88 81 SER A CA 1
ATOM 630 C C . SER A 1 81 ? 19.423 4.641 -36.509 1.00 94.88 81 SER A C 1
ATOM 632 O O . SER A 1 81 ? 18.495 5.303 -36.963 1.00 94.88 81 SER A O 1
ATOM 634 N N . THR A 1 82 ? 20.461 4.275 -37.270 1.00 95.19 82 THR A N 1
ATOM 635 C CA . THR A 1 82 ? 20.541 4.547 -38.721 1.00 95.19 82 THR A CA 1
ATOM 636 C C . THR A 1 82 ? 19.804 3.514 -39.576 1.00 95.19 82 THR A C 1
ATOM 638 O O . THR A 1 8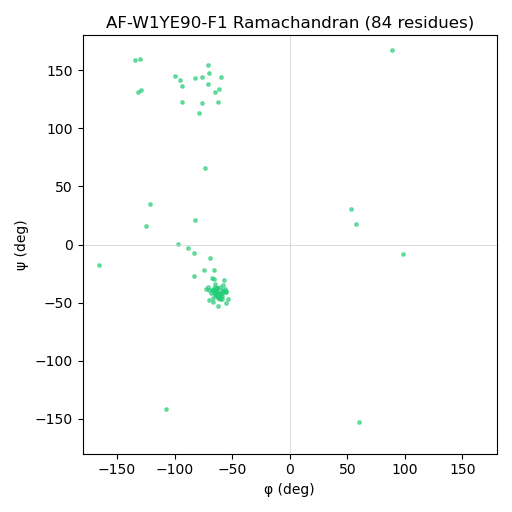2 ? 19.700 3.683 -40.788 1.00 95.19 82 THR A O 1
ATOM 641 N N . TYR A 1 83 ? 19.321 2.429 -38.969 1.00 93.31 83 TYR A N 1
ATOM 642 C CA . TYR A 1 83 ? 18.528 1.396 -39.632 1.00 93.31 83 TYR A CA 1
ATOM 643 C C . TYR A 1 83 ? 17.035 1.669 -39.427 1.00 93.31 83 TYR A C 1
ATOM 645 O O . TYR A 1 83 ? 16.638 2.062 -38.332 1.00 93.31 83 TYR A O 1
ATOM 653 N N . GLY A 1 84 ? 16.214 1.422 -40.454 1.00 91.06 84 GLY A N 1
ATOM 654 C CA . GLY A 1 84 ? 14.749 1.520 -40.390 1.00 91.06 84 GLY A CA 1
ATOM 655 C C . GLY A 1 84 ? 14.125 0.358 -39.618 1.00 91.06 84 GLY A C 1
ATOM 656 O O . GLY A 1 84 ? 13.473 -0.491 -40.216 1.00 91.06 84 GLY A O 1
ATOM 657 N N . ILE A 1 85 ? 14.415 0.293 -38.321 1.00 90.62 85 ILE A N 1
ATOM 658 C CA . ILE A 1 85 ? 13.864 -0.687 -37.381 1.00 90.62 85 ILE A CA 1
ATOM 659 C C . ILE A 1 85 ? 12.478 -0.238 -36.895 1.00 90.62 85 ILE A C 1
ATOM 661 O O . ILE A 1 85 ? 12.265 0.959 -36.703 1.00 90.62 85 ILE A O 1
ATOM 665 N N . ASP A 1 86 ? 11.582 -1.205 -36.706 1.00 85.19 86 ASP A N 1
ATOM 666 C CA . ASP A 1 86 ? 10.243 -1.088 -36.104 1.00 85.19 86 ASP A CA 1
ATOM 667 C C . ASP A 1 86 ? 10.141 -2.124 -34.974 1.00 85.19 86 ASP A C 1
ATOM 669 O O . ASP A 1 86 ? 10.494 -3.302 -35.242 1.00 85.19 86 ASP A O 1
#

InterPro domains:
  IPR008948 L-Aspartase-like [SSF48557] (5-86)
  IPR009049 Argininosuccinate lyase [PTHR43814] (5-86)
  IPR022761 Fumarate lyase, N-terminal [PF00206] (9-86)
  IPR024083 Fumarase/histidase, N-terminal [G3DSA:1.10.275.10] (69-86)

Mean predicted aligned error: 3.64 Å

Secondary structure (DSSP, 8-state):
-HHHHHHHHHHHHHHHHHHHHHHTTT-EEEEEETTEEEEEEEHHHHHHHHHHHHHHHHHHHHHHHHHHT---TT-TTTT--SS---

pLDDT: mean 97.15, std 2.71, range [82.19, 98.88]

Organism: NCBI:txid408170

Foldseek 3Di:
DVLVVVLVVLVVLLVVLQVVLVVQVPDWDFDDDVNDGDDIDGPNVVSVVVSVVSVVVSVVSVVVVVVVPDDPPQCPPHNGDPDPDD